Protein AF-A0A6M3LHG1-F1 (afdb_monomer_lite)

Radius of gyration: 14.33 Å; chains: 1; bounding box: 29×29×41 Å

Sequence (76 aa):
MKNSVVRWALKWCSKNNTDYIIYDNCLPKFFLTRKEARKYANKKYGYIKTRIDLRQEPHNWRIPRAIKVKITIQEI

Organism: NCBI:txid1070528

pLDDT: mean 91.11, std 9.47, range [54.38, 98.44]

Secondary structure (DSSP, 8-state):
---EEEEEEEEEEPTTS-EEE-EETTEE-EESSHHHHHHHHHHHHGGGGT-HHHHSTTT---PPEEEEEEEE----

Foldseek 3Di:
DWDKDKWKWWWWQFPVRDIDTDDDPNHRDTHRDQVVRVVVLCVPVVVCVVPVVCCDPPNVGDGTHIDMDMDTDDDD

Structure (mmCIF, N/CA/C/O backbone):
data_AF-A0A6M3LHG1-F1
#
_entry.id   AF-A0A6M3LHG1-F1
#
loop_
_atom_site.group_PDB
_atom_site.id
_atom_site.type_symbol
_atom_site.label_atom_id
_atom_site.label_alt_id
_atom_site.label_comp_id
_atom_site.label_asym_id
_atom_site.label_entity_id
_atom_site.label_seq_id
_atom_site.pdbx_PDB_ins_code
_atom_site.Cartn_x
_atom_site.Cartn_y
_atom_site.Cartn_z
_atom_site.occupancy
_atom_site.B_iso_or_equiv
_atom_site.auth_seq_id
_atom_site.auth_comp_id
_atom_site.auth_asym_id
_atom_site.auth_atom_id
_atom_site.pdbx_PDB_model_num
ATOM 1 N N . MET A 1 1 ? -9.731 10.064 25.341 1.00 54.38 1 MET A N 1
ATOM 2 C CA . MET A 1 1 ? -9.219 8.706 25.020 1.00 54.38 1 MET A CA 1
ATOM 3 C C . MET A 1 1 ? -8.612 8.736 23.622 1.00 54.38 1 MET A C 1
ATOM 5 O O . MET A 1 1 ? -9.282 9.210 22.718 1.00 54.38 1 MET A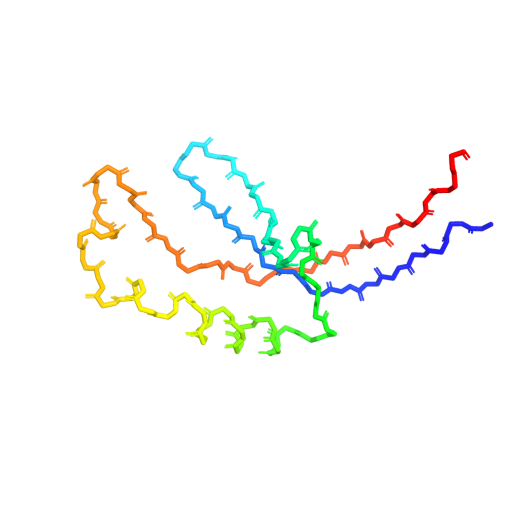 O 1
ATOM 9 N N . LYS A 1 2 ? -7.366 8.278 23.418 1.00 63.66 2 LYS A N 1
ATOM 10 C CA . LYS A 1 2 ? -6.783 8.193 22.064 1.00 63.66 2 LYS A CA 1
ATOM 11 C C . LYS A 1 2 ? -7.515 7.106 21.278 1.00 63.66 2 LYS A C 1
ATOM 13 O O . LYS A 1 2 ? -7.275 5.921 21.509 1.00 63.66 2 LYS A O 1
ATOM 18 N N . ASN A 1 3 ? -8.388 7.500 20.355 1.00 83.25 3 ASN A N 1
ATOM 19 C CA . ASN A 1 3 ? -9.008 6.555 19.435 1.00 83.25 3 ASN A CA 1
ATOM 20 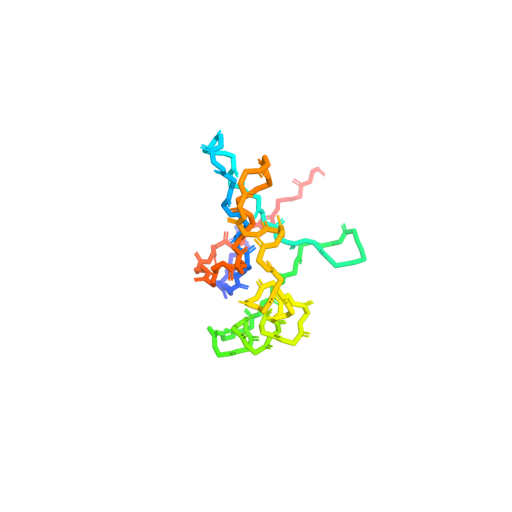C C . ASN A 1 3 ? -7.917 5.974 18.538 1.00 83.25 3 ASN A C 1
ATOM 22 O O . ASN A 1 3 ? -7.272 6.690 17.766 1.00 83.25 3 ASN A O 1
ATOM 26 N N . SER A 1 4 ? -7.678 4.669 18.694 1.00 89.38 4 SER A N 1
ATOM 27 C CA . SER A 1 4 ? -6.698 3.947 17.896 1.00 89.38 4 SER A CA 1
ATOM 28 C C . SER A 1 4 ? -7.355 2.831 17.110 1.00 89.38 4 SER A C 1
ATOM 30 O O . SER A 1 4 ? -8.115 2.040 17.667 1.00 89.38 4 SER A O 1
ATOM 32 N N . VAL A 1 5 ? -7.045 2.754 15.820 1.00 95.19 5 VAL A N 1
ATOM 33 C CA . VAL A 1 5 ? -7.558 1.711 14.931 1.00 95.19 5 VAL A CA 1
ATOM 34 C C . VAL A 1 5 ? -6.409 0.979 14.262 1.00 95.19 5 VAL A C 1
ATOM 36 O O . VAL A 1 5 ? -5.393 1.565 13.887 1.00 95.19 5 VAL A O 1
ATOM 39 N N . VAL A 1 6 ? -6.573 -0.329 14.105 1.00 96.88 6 VAL A N 1
ATOM 40 C CA . VAL A 1 6 ? -5.623 -1.167 13.378 1.00 96.88 6 VAL A CA 1
ATOM 41 C C . VAL A 1 6 ? -6.051 -1.248 11.919 1.00 96.88 6 VAL A C 1
ATOM 43 O O . VAL A 1 6 ? -7.210 -1.542 11.614 1.00 96.88 6 VAL A O 1
ATOM 46 N N . ARG A 1 7 ? -5.110 -0.995 11.013 1.00 97.56 7 ARG A N 1
ATOM 47 C CA . ARG A 1 7 ? -5.309 -1.067 9.562 1.00 97.56 7 ARG A CA 1
ATOM 48 C C . ARG A 1 7 ? -4.105 -1.709 8.886 1.00 97.56 7 ARG A C 1
ATOM 50 O O . ARG A 1 7 ? -3.083 -1.989 9.513 1.00 97.56 7 ARG A O 1
ATOM 57 N N . TRP A 1 8 ? -4.238 -1.955 7.594 1.00 98.12 8 TRP A N 1
ATOM 58 C CA . TRP A 1 8 ? -3.136 -2.326 6.721 1.00 98.12 8 TRP A CA 1
ATOM 59 C C . TRP A 1 8 ? -2.724 -1.131 5.872 1.00 98.12 8 TRP A C 1
ATOM 61 O O . TRP A 1 8 ? -3.572 -0.368 5.427 1.00 98.12 8 TRP A O 1
ATOM 71 N N . ALA A 1 9 ? -1.430 -0.986 5.631 1.00 97.50 9 ALA A N 1
ATOM 72 C CA . ALA A 1 9 ? -0.864 0.023 4.746 1.00 97.50 9 ALA A CA 1
ATOM 73 C C . ALA A 1 9 ? 0.096 -0.639 3.755 1.00 97.50 9 ALA A C 1
ATOM 75 O O . ALA A 1 9 ? 0.437 -1.821 3.882 1.00 97.50 9 ALA A O 1
ATOM 76 N N . LEU A 1 10 ? 0.540 0.130 2.767 1.00 97.19 10 LEU A N 1
ATOM 77 C CA . LEU A 1 10 ? 1.611 -0.273 1.869 1.00 97.19 10 LEU A CA 1
ATOM 78 C C . LEU A 1 10 ? 2.871 0.516 2.185 1.00 97.19 10 LEU A C 1
ATOM 80 O O . LEU A 1 10 ? 2.830 1.741 2.236 1.00 97.19 10 LEU A O 1
ATOM 84 N N . LYS A 1 11 ? 3.972 -0.209 2.377 1.00 95.38 11 LYS A N 1
ATOM 85 C CA . LYS A 1 11 ? 5.305 0.333 2.623 1.00 95.38 11 LYS A CA 1
ATOM 86 C C . LYS A 1 11 ? 6.158 0.193 1.372 1.00 95.38 11 LYS A C 1
ATOM 88 O O . LYS A 1 11 ? 6.333 -0.926 0.879 1.00 95.38 11 LYS A O 1
ATOM 93 N N . TRP A 1 12 ? 6.690 1.301 0.877 1.00 92.62 12 TRP A N 1
ATOM 94 C CA . TRP A 1 12 ? 7.729 1.306 -0.143 1.00 92.62 12 TRP A CA 1
ATOM 95 C C . TRP A 1 12 ? 9.093 1.236 0.537 1.00 92.62 12 TRP A C 1
ATOM 97 O O . TRP A 1 12 ? 9.408 2.094 1.356 1.00 92.62 12 TRP A O 1
ATOM 107 N N . CYS A 1 13 ? 9.885 0.218 0.203 1.00 82.06 13 CYS A N 1
ATOM 108 C CA . CYS A 1 13 ? 11.260 0.102 0.680 1.00 82.06 13 CYS A CA 1
ATOM 109 C C . CYS A 1 13 ? 12.200 0.607 -0.414 1.00 82.06 13 CYS A C 1
ATOM 111 O O . CYS A 1 13 ? 12.204 0.051 -1.515 1.00 82.06 13 CYS A O 1
ATOM 113 N N . SER A 1 14 ? 12.981 1.642 -0.114 1.00 71.88 14 SER A N 1
ATOM 114 C CA . SER A 1 14 ? 14.104 2.075 -0.949 1.00 71.88 14 SER A CA 1
ATOM 115 C C . SER A 1 14 ? 15.419 1.469 -0.442 1.00 71.88 14 SER A C 1
ATOM 117 O O . SER A 1 14 ? 15.537 1.151 0.741 1.00 71.88 14 SER A O 1
ATOM 119 N N . LYS A 1 15 ? 16.421 1.332 -1.325 1.00 67.06 15 LYS A N 1
ATOM 120 C CA . LYS A 1 15 ? 17.774 0.832 -0.994 1.00 67.06 15 LYS A CA 1
ATOM 121 C C . LYS A 1 15 ? 18.443 1.665 0.116 1.00 67.06 15 LYS A C 1
ATOM 123 O O . LYS A 1 15 ? 19.217 1.123 0.892 1.00 67.06 15 LYS A O 1
ATOM 128 N N . ASN A 1 16 ? 18.062 2.936 0.259 1.00 66.25 16 ASN A N 1
ATOM 129 C CA . ASN A 1 16 ? 18.608 3.864 1.260 1.00 66.25 16 ASN A CA 1
ATOM 130 C C . ASN A 1 16 ? 17.910 3.780 2.630 1.00 66.25 16 ASN A C 1
ATOM 132 O O . ASN A 1 16 ? 17.923 4.740 3.395 1.00 66.25 16 ASN A O 1
ATOM 136 N N . ASN A 1 17 ? 17.261 2.652 2.934 1.00 61.44 17 ASN A N 1
ATOM 137 C CA . ASN A 1 17 ? 16.582 2.389 4.207 1.00 61.44 17 ASN A CA 1
ATOM 138 C C . ASN A 1 17 ? 15.457 3.374 4.570 1.00 61.44 17 ASN A C 1
ATOM 140 O O . ASN A 1 17 ? 14.950 3.360 5.691 1.00 61.44 17 ASN A O 1
ATOM 144 N N . THR A 1 18 ? 15.034 4.221 3.630 1.00 70.44 18 THR A N 1
ATOM 145 C CA . THR A 1 18 ? 13.886 5.092 3.838 1.00 70.44 18 THR A CA 1
ATOM 146 C C . THR A 1 18 ? 12.616 4.337 3.483 1.00 70.44 18 THR A C 1
ATOM 148 O O . THR A 1 18 ? 12.382 3.946 2.334 1.00 70.44 18 THR A O 1
ATOM 151 N N . ASP A 1 19 ? 11.825 4.092 4.518 1.00 83.06 19 ASP A N 1
ATOM 152 C CA . ASP A 1 19 ? 10.539 3.429 4.442 1.00 83.06 19 ASP A CA 1
ATOM 153 C C . ASP A 1 19 ? 9.431 4.482 4.364 1.00 83.06 19 ASP A C 1
ATOM 155 O O . ASP A 1 19 ? 9.223 5.246 5.306 1.00 83.06 19 ASP A O 1
ATOM 159 N N . TYR A 1 20 ? 8.681 4.495 3.262 1.00 89.19 20 TYR A N 1
ATOM 160 C CA . TYR A 1 20 ? 7.553 5.413 3.089 1.00 89.19 20 TYR A CA 1
ATOM 161 C C . TYR A 1 20 ? 6.231 4.653 3.038 1.00 89.19 20 TYR A C 1
ATOM 163 O O . TYR A 1 20 ? 6.123 3.600 2.403 1.00 89.19 20 TYR A O 1
ATOM 171 N N . ILE A 1 21 ? 5.198 5.202 3.679 1.00 93.56 21 ILE A N 1
ATOM 172 C CA . ILE A 1 21 ? 3.819 4.741 3.490 1.00 93.56 21 ILE A CA 1
ATOM 173 C C . ILE A 1 21 ? 3.296 5.312 2.171 1.00 93.56 21 ILE A C 1
ATOM 175 O O . ILE A 1 21 ? 3.588 6.450 1.820 1.00 93.56 21 ILE A O 1
ATOM 179 N N . ILE A 1 22 ? 2.523 4.520 1.433 1.00 94.88 22 ILE A N 1
ATOM 180 C CA . ILE A 1 22 ? 1.880 4.966 0.195 1.00 94.88 22 ILE A CA 1
ATOM 181 C C . ILE A 1 22 ? 0.733 5.935 0.485 1.00 94.88 22 ILE A C 1
ATOM 183 O O . ILE A 1 22 ? -0.148 5.650 1.299 1.00 94.88 22 ILE A O 1
ATOM 187 N N . TYR A 1 23 ? 0.711 7.026 -0.276 1.00 94.38 23 TYR A N 1
ATOM 188 C CA . TYR A 1 23 ? -0.372 8.002 -0.311 1.00 94.38 23 TYR A CA 1
ATOM 189 C C . TYR A 1 23 ? -1.198 7.844 -1.594 1.00 94.38 23 TYR A C 1
ATOM 191 O O . TYR A 1 23 ? -0.719 7.360 -2.624 1.00 94.38 23 TYR A O 1
ATOM 199 N N . ASP A 1 24 ? -2.460 8.240 -1.519 1.00 92.25 24 ASP A N 1
ATOM 200 C CA . ASP A 1 24 ? -3.412 8.281 -2.623 1.00 92.25 24 ASP A CA 1
ATOM 201 C C . ASP A 1 24 ? -4.251 9.548 -2.438 1.00 92.25 24 ASP A C 1
ATOM 203 O O . ASP A 1 24 ? -4.849 9.727 -1.379 1.00 92.25 24 ASP A O 1
ATOM 207 N N . ASN A 1 25 ? -4.244 10.449 -3.422 1.00 92.19 25 ASN A N 1
ATOM 208 C CA . ASN A 1 25 ? -4.863 11.779 -3.315 1.00 92.19 25 ASN A CA 1
ATOM 209 C C . ASN A 1 25 ? -4.412 12.552 -2.060 1.00 92.19 25 ASN A C 1
ATOM 211 O O . ASN A 1 25 ? -5.234 13.021 -1.279 1.00 92.19 25 ASN A O 1
ATOM 215 N N . CYS A 1 26 ? -3.095 12.628 -1.842 1.00 91.31 26 CYS A N 1
ATOM 216 C CA . CYS A 1 26 ? -2.470 13.319 -0.704 1.00 91.31 26 CYS A CA 1
ATOM 217 C C . CYS A 1 26 ? -2.847 12.780 0.690 1.00 91.31 26 CYS A C 1
ATOM 219 O O . CYS A 1 26 ? -2.456 13.368 1.694 1.00 91.31 26 CYS A O 1
ATOM 221 N N . LEU A 1 27 ? -3.529 11.633 0.776 1.00 92.62 27 LEU A N 1
ATOM 222 C CA . LEU A 1 27 ? -3.875 10.981 2.038 1.00 92.62 27 LEU A CA 1
ATOM 223 C C . LEU A 1 27 ? -3.188 9.615 2.157 1.00 92.62 27 LEU A C 1
ATOM 225 O O . LEU A 1 27 ? -3.101 8.891 1.160 1.00 92.62 27 LEU A O 1
ATOM 229 N N . PRO A 1 28 ? -2.716 9.213 3.352 1.00 93.19 28 PRO A N 1
ATOM 230 C CA . PRO A 1 28 ? -2.180 7.874 3.551 1.00 93.19 28 PRO A CA 1
ATOM 231 C C . PRO A 1 28 ? -3.232 6.819 3.197 1.00 93.19 28 PRO A C 1
ATOM 233 O O . PRO A 1 28 ? -4.370 6.861 3.674 1.00 93.19 28 PRO A O 1
ATOM 236 N N . LYS A 1 29 ? -2.861 5.844 2.363 1.00 96.00 29 LYS A N 1
ATOM 237 C CA . LYS A 1 29 ? -3.796 4.800 1.947 1.00 96.00 29 LYS A CA 1
ATOM 238 C C . LYS A 1 29 ? -3.804 3.656 2.952 1.00 96.00 29 LYS A C 1
ATOM 240 O O . LYS A 1 29 ? -2.826 2.917 3.085 1.00 96.00 29 LYS A O 1
ATOM 245 N N . PHE A 1 30 ? -4.952 3.465 3.592 1.00 96.94 30 PHE A N 1
ATOM 246 C CA . PHE A 1 30 ? -5.195 2.367 4.519 1.00 96.94 30 PHE A CA 1
ATOM 247 C C . PHE A 1 30 ? -6.224 1.374 3.975 1.00 96.94 30 PHE A C 1
ATOM 249 O O . PHE A 1 30 ? -7.105 1.721 3.192 1.00 96.94 30 PHE A O 1
ATOM 256 N N . PHE A 1 31 ? -6.111 0.128 4.422 1.00 97.56 31 PHE A N 1
ATOM 257 C CA . PHE A 1 31 ? -6.975 -0.988 4.054 1.00 97.56 31 PHE A CA 1
ATOM 258 C C . PHE A 1 31 ? -7.469 -1.695 5.313 1.00 97.56 31 PHE A C 1
ATOM 260 O O . PHE A 1 31 ? -6.787 -1.696 6.346 1.00 97.56 31 PHE A O 1
ATOM 267 N N . LEU A 1 32 ? -8.636 -2.331 5.232 1.00 97.50 32 LEU A N 1
ATOM 268 C CA . LEU A 1 32 ? -9.165 -3.121 6.340 1.00 97.50 32 LEU A CA 1
ATOM 269 C C . LEU A 1 32 ? -8.398 -4.436 6.461 1.00 97.50 32 LEU A C 1
ATOM 271 O O . LEU A 1 32 ? -8.065 -4.866 7.565 1.00 97.50 32 LEU A O 1
ATOM 275 N N . THR A 1 33 ? -8.050 -5.046 5.324 1.00 98.31 33 THR A N 1
ATOM 276 C CA . THR A 1 33 ? -7.398 -6.359 5.297 1.00 98.31 33 THR A CA 1
ATOM 277 C C . THR A 1 33 ? -6.063 -6.363 4.554 1.00 98.31 33 THR A C 1
ATOM 279 O O . THR A 1 33 ? -5.811 -5.595 3.622 1.00 98.31 33 THR A O 1
ATOM 282 N N . ARG A 1 34 ? -5.199 -7.327 4.905 1.00 98.19 34 ARG A N 1
ATOM 283 C CA . ARG A 1 34 ? -3.951 -7.599 4.168 1.00 98.19 34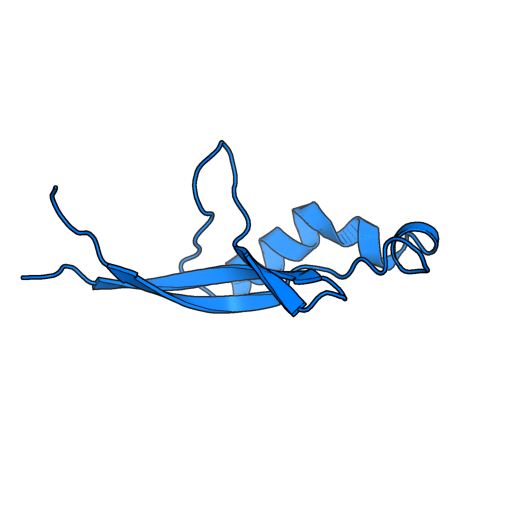 ARG A CA 1
ATOM 284 C C . ARG A 1 34 ? -4.216 -7.927 2.699 1.00 98.19 34 ARG A C 1
ATOM 286 O O . ARG A 1 34 ? -3.409 -7.586 1.833 1.00 98.19 34 ARG A O 1
ATOM 293 N N . LYS A 1 35 ? -5.316 -8.638 2.427 1.00 98.44 35 LYS A N 1
ATOM 294 C CA . LYS A 1 35 ? -5.709 -9.077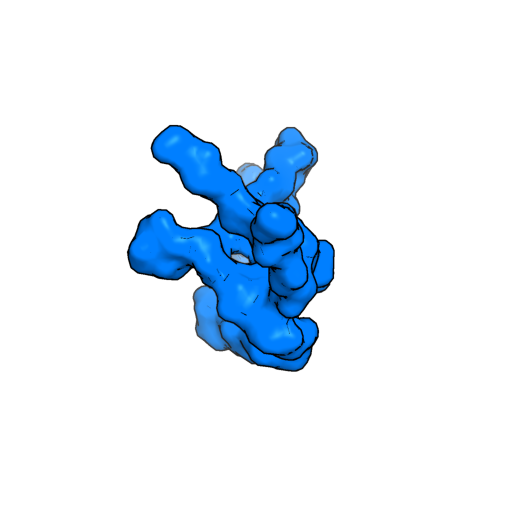 1.083 1.00 98.44 35 LYS A CA 1
ATOM 295 C C . LYS A 1 35 ? -6.013 -7.875 0.194 1.00 98.44 35 LYS A C 1
ATOM 297 O O . LYS A 1 35 ? -5.499 -7.8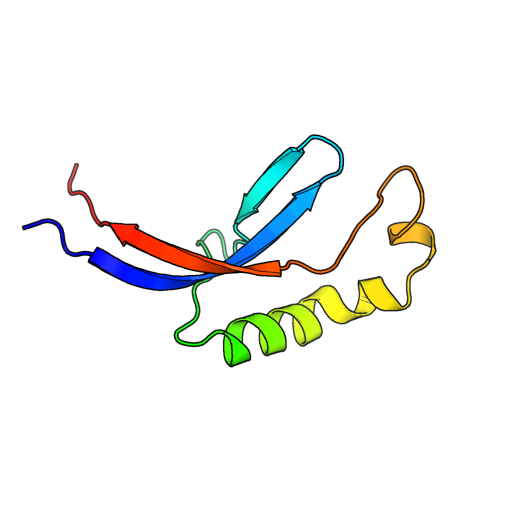19 -0.920 1.00 98.44 35 LYS A O 1
ATOM 302 N N . GLU A 1 36 ? -6.764 -6.899 0.700 1.00 98.38 36 GLU A N 1
ATOM 303 C CA . GLU A 1 36 ? -7.048 -5.640 0.000 1.00 98.38 36 GLU A CA 1
ATOM 304 C C . GLU A 1 36 ? -5.775 -4.855 -0.302 1.00 98.38 36 GLU A C 1
ATOM 306 O O . GLU A 1 36 ? -5.557 -4.483 -1.454 1.00 98.38 36 GLU A O 1
ATOM 311 N N . ALA A 1 37 ? -4.893 -4.692 0.690 1.00 98.00 37 ALA A N 1
ATOM 312 C CA . ALA A 1 37 ? -3.620 -4.002 0.502 1.00 98.00 37 ALA A CA 1
ATOM 313 C C . ALA A 1 37 ? -2.788 -4.654 -0.616 1.00 98.00 37 ALA A C 1
ATOM 315 O O . ALA A 1 37 ? -2.316 -3.980 -1.530 1.00 98.00 37 ALA A O 1
ATOM 316 N N . ARG A 1 38 ? -2.662 -5.989 -0.609 1.00 98.06 38 ARG A N 1
ATOM 317 C CA . ARG A 1 38 ? -1.945 -6.735 -1.661 1.00 98.06 38 ARG A CA 1
ATOM 318 C C . ARG A 1 38 ? -2.634 -6.641 -3.021 1.00 98.06 38 ARG A C 1
ATOM 320 O O . ARG A 1 38 ? -1.946 -6.534 -4.034 1.00 98.06 38 ARG A O 1
ATOM 327 N N . LYS A 1 39 ? -3.969 -6.700 -3.062 1.00 98.25 39 LYS A N 1
ATOM 328 C CA . LYS A 1 39 ? -4.744 -6.553 -4.302 1.00 98.25 39 LYS A CA 1
ATOM 329 C C . LYS A 1 39 ? -4.489 -5.178 -4.915 1.00 98.25 39 LYS A C 1
ATOM 331 O O . LYS A 1 39 ? -4.174 -5.101 -6.098 1.00 98.25 39 LYS A O 1
ATOM 336 N N . TYR A 1 40 ? -4.539 -4.120 -4.109 1.00 97.31 40 TYR A N 1
ATOM 337 C CA . TYR A 1 40 ? -4.225 -2.764 -4.547 1.00 97.31 40 TYR A CA 1
ATOM 338 C C . TYR A 1 40 ? -2.766 -2.629 -4.998 1.00 97.31 40 TYR A C 1
ATOM 340 O O . TYR A 1 40 ? -2.521 -2.103 -6.079 1.00 97.31 40 TYR A O 1
ATOM 348 N N . ALA A 1 41 ? -1.805 -3.161 -4.234 1.00 96.81 41 ALA A N 1
ATOM 349 C CA . ALA A 1 41 ? -0.388 -3.119 -4.598 1.00 96.81 41 ALA A CA 1
ATOM 350 C C . ALA A 1 41 ? -0.123 -3.774 -5.960 1.00 96.81 41 ALA A C 1
ATOM 352 O O . ALA A 1 41 ? 0.573 -3.204 -6.792 1.00 96.81 41 ALA A O 1
ATOM 353 N N . ASN A 1 42 ? -0.718 -4.944 -6.213 1.00 97.19 42 ASN A N 1
ATOM 354 C CA . ASN A 1 42 ? -0.606 -5.612 -7.507 1.00 97.19 42 ASN A CA 1
ATOM 355 C C . ASN A 1 42 ? -1.337 -4.849 -8.618 1.00 97.19 42 ASN A C 1
ATOM 357 O O . ASN A 1 42 ? -0.814 -4.769 -9.721 1.00 97.19 42 ASN A O 1
ATOM 361 N N . LYS A 1 43 ? -2.516 -4.274 -8.347 1.00 97.44 43 LYS A N 1
ATOM 362 C CA . LYS A 1 43 ? -3.261 -3.498 -9.347 1.00 97.44 43 LYS A CA 1
ATOM 363 C C . LYS A 1 43 ? -2.500 -2.234 -9.765 1.00 97.44 43 LYS A C 1
ATOM 365 O O . LYS A 1 43 ? -2.412 -1.956 -10.951 1.00 97.44 43 LYS A O 1
ATOM 370 N N . LYS A 1 44 ? -1.963 -1.478 -8.801 1.00 96.50 44 LYS A N 1
ATOM 371 C CA . LYS A 1 44 ? -1.327 -0.172 -9.042 1.00 96.50 44 LYS A CA 1
ATOM 372 C C . LYS A 1 44 ? 0.146 -0.288 -9.430 1.00 96.50 44 LYS A C 1
ATOM 374 O O . LYS A 1 44 ? 0.586 0.420 -10.320 1.00 96.50 44 LYS A O 1
ATOM 379 N N . TYR A 1 45 ? 0.895 -1.190 -8.796 1.00 95.75 45 TYR A N 1
ATOM 380 C CA . TYR A 1 45 ? 2.353 -1.308 -8.949 1.00 95.75 45 TYR A CA 1
ATOM 381 C C . TYR A 1 45 ? 2.797 -2.643 -9.563 1.00 95.75 45 TYR A C 1
ATOM 383 O O . TYR A 1 45 ? 3.991 -2.920 -9.656 1.00 95.75 45 TYR A O 1
ATOM 391 N N . GLY A 1 46 ? 1.858 -3.496 -9.987 1.00 96.31 46 GLY A N 1
ATOM 392 C CA . GLY A 1 46 ? 2.154 -4.821 -10.543 1.00 96.31 46 GLY A CA 1
ATOM 393 C C . GLY A 1 46 ? 3.075 -4.792 -11.759 1.00 96.31 46 GLY A C 1
ATOM 394 O O . GLY A 1 46 ? 3.886 -5.704 -11.910 1.00 96.31 46 GLY A O 1
ATOM 395 N N . TYR A 1 47 ? 3.010 -3.722 -12.557 1.00 96.06 47 TYR A N 1
ATOM 396 C CA . TYR A 1 47 ? 3.850 -3.507 -13.739 1.00 96.06 47 TYR A CA 1
ATOM 397 C C . TYR A 1 47 ? 5.355 -3.519 -13.425 1.00 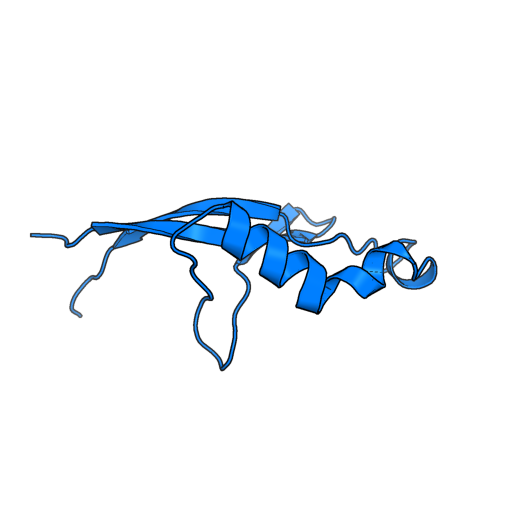96.06 47 TYR A C 1
ATOM 399 O O . TYR A 1 47 ? 6.163 -3.859 -14.282 1.00 96.06 47 TYR A O 1
ATOM 407 N N . ILE A 1 48 ? 5.754 -3.224 -12.182 1.00 95.25 48 ILE A N 1
ATOM 408 C CA . ILE A 1 48 ? 7.163 -3.257 -11.766 1.00 95.25 48 ILE A CA 1
ATOM 409 C C . ILE A 1 48 ? 7.742 -4.670 -11.902 1.00 95.25 48 ILE A C 1
ATOM 411 O O . ILE A 1 48 ? 8.928 -4.819 -12.164 1.00 95.25 48 ILE A O 1
ATOM 415 N N . LYS A 1 49 ? 6.926 -5.729 -11.767 1.00 93.81 49 LYS A N 1
ATOM 416 C CA . LYS A 1 49 ? 7.400 -7.120 -11.895 1.00 93.81 49 LYS A CA 1
ATOM 417 C C . LYS A 1 49 ? 8.035 -7.400 -13.252 1.00 93.81 49 LYS A C 1
ATOM 419 O O . LYS A 1 49 ? 9.018 -8.138 -13.291 1.00 93.81 49 LYS A O 1
ATOM 424 N N . THR A 1 50 ? 7.469 -6.831 -14.312 1.00 96.25 50 THR A N 1
ATOM 425 C CA . THR A 1 50 ? 7.864 -7.078 -15.703 1.00 96.25 50 THR A CA 1
ATOM 426 C C . THR A 1 50 ? 8.816 -6.014 -16.250 1.00 96.25 50 THR A C 1
ATOM 428 O O . THR A 1 50 ? 9.432 -6.230 -17.285 1.00 96.25 50 THR A O 1
ATOM 431 N N . ARG A 1 51 ? 8.984 -4.885 -15.551 1.00 95.12 51 ARG A N 1
ATOM 432 C CA . ARG A 1 51 ? 9.883 -3.785 -15.931 1.00 95.12 51 ARG A CA 1
ATOM 433 C C . ARG A 1 51 ? 11.278 -3.972 -15.342 1.00 95.12 51 ARG A C 1
ATOM 435 O O . ARG A 1 51 ? 11.546 -3.569 -14.209 1.00 95.12 51 ARG A O 1
ATOM 442 N N . ILE A 1 52 ? 12.151 -4.637 -16.101 1.00 94.38 52 ILE A N 1
ATOM 443 C CA . ILE A 1 52 ? 13.525 -4.945 -15.679 1.00 94.38 52 ILE A CA 1
ATOM 444 C C . ILE A 1 52 ? 14.347 -3.679 -15.402 1.00 94.38 52 ILE A C 1
ATOM 446 O O . ILE A 1 52 ? 15.061 -3.632 -14.405 1.00 94.38 52 ILE A O 1
ATOM 450 N N . ASP A 1 53 ? 14.143 -2.637 -16.206 1.00 95.06 53 ASP A N 1
ATOM 451 C CA . ASP A 1 53 ? 14.758 -1.315 -16.084 1.00 95.06 53 ASP A CA 1
ATOM 452 C C . ASP A 1 53 ? 14.461 -0.664 -14.726 1.00 95.06 53 ASP A C 1
ATOM 454 O O . ASP A 1 53 ? 15.356 -0.156 -14.059 1.00 95.06 53 ASP A O 1
ATOM 458 N N . LEU A 1 54 ? 13.220 -0.773 -14.242 1.00 92.62 54 LEU A N 1
ATOM 459 C CA . LEU A 1 54 ? 12.846 -0.260 -12.920 1.00 92.62 54 LEU A CA 1
ATOM 460 C C . LEU A 1 54 ? 13.416 -1.109 -11.779 1.00 92.62 54 LEU A C 1
ATOM 462 O O . LEU A 1 54 ? 13.588 -0.623 -10.662 1.00 92.62 54 LEU A O 1
ATOM 466 N N . ARG A 1 55 ? 13.667 -2.398 -12.023 1.00 91.69 55 ARG A N 1
ATOM 467 C CA . ARG A 1 55 ? 14.138 -3.344 -11.004 1.00 91.69 55 ARG A CA 1
ATOM 468 C C . ARG A 1 55 ? 15.655 -3.343 -10.831 1.00 91.69 55 ARG A C 1
ATOM 470 O O . ARG A 1 55 ? 16.098 -3.842 -9.790 1.00 91.69 55 ARG A O 1
ATOM 477 N N . GLN A 1 56 ? 16.401 -2.846 -11.810 1.00 91.38 56 GLN A N 1
ATOM 478 C CA . GLN A 1 56 ? 17.859 -2.734 -11.803 1.00 91.38 56 GLN A CA 1
ATOM 479 C C . GLN A 1 56 ? 18.320 -1.376 -11.254 1.00 91.38 56 GLN A C 1
ATOM 481 O O . GLN A 1 56 ? 17.505 -0.506 -10.931 1.00 91.38 56 GLN A O 1
ATOM 486 N N . GLU A 1 57 ? 19.632 -1.216 -11.084 1.00 87.81 57 GLU A N 1
ATOM 487 C CA . GLU A 1 57 ? 20.220 0.082 -10.754 1.00 87.81 57 GLU A CA 1
ATOM 488 C C . GLU A 1 57 ? 19.928 1.111 -11.860 1.00 87.81 57 GLU A C 1
ATOM 490 O O . GLU A 1 57 ? 19.875 0.740 -13.031 1.00 87.81 57 GLU A O 1
ATOM 495 N N . PRO A 1 58 ? 19.704 2.392 -11.508 1.00 87.94 58 PRO A N 1
ATOM 496 C CA . PRO A 1 58 ? 19.815 2.986 -10.168 1.00 87.94 58 PRO A CA 1
ATOM 497 C C . PRO A 1 58 ? 18.552 2.830 -9.300 1.00 87.94 58 PRO A C 1
ATOM 499 O O . PRO A 1 58 ? 18.603 3.032 -8.087 1.00 87.94 58 PRO A O 1
ATOM 502 N N . HIS A 1 59 ? 17.414 2.458 -9.891 1.00 88.19 59 HIS A N 1
ATOM 503 C CA . HIS A 1 59 ? 16.107 2.531 -9.234 1.00 88.19 59 HIS A CA 1
ATOM 504 C C . HIS A 1 59 ? 15.890 1.449 -8.172 1.00 88.19 59 HIS A C 1
ATOM 506 O O . HIS A 1 59 ? 15.444 1.747 -7.065 1.00 88.19 59 HIS A O 1
ATOM 512 N N . ASN A 1 60 ? 16.188 0.188 -8.497 1.00 89.12 60 ASN A N 1
ATOM 513 C CA . ASN A 1 60 ? 15.956 -0.975 -7.634 1.00 89.12 60 ASN A CA 1
ATOM 514 C C . ASN A 1 60 ? 14.516 -1.098 -7.106 1.00 89.12 60 ASN A C 1
ATOM 516 O O . ASN A 1 60 ? 14.281 -1.623 -6.014 1.00 89.12 60 ASN A O 1
ATOM 520 N N . TRP A 1 61 ? 13.526 -0.634 -7.865 1.00 91.06 61 TRP A N 1
ATOM 521 C CA . TRP A 1 61 ? 12.145 -0.617 -7.410 1.00 91.06 61 TRP A CA 1
ATOM 522 C C . TRP A 1 61 ? 11.609 -2.025 -7.180 1.00 91.06 61 TRP A C 1
ATOM 524 O O . TRP A 1 61 ? 11.911 -2.993 -7.890 1.00 91.06 61 TRP A O 1
ATOM 534 N N . ARG A 1 62 ? 10.781 -2.135 -6.145 1.00 91.62 62 ARG A N 1
ATOM 535 C CA . ARG A 1 62 ? 10.063 -3.347 -5.764 1.00 91.62 62 ARG A CA 1
ATOM 536 C C . ARG A 1 62 ? 8.632 -2.963 -5.430 1.00 91.62 62 ARG A C 1
ATOM 538 O O . ARG A 1 62 ? 8.348 -1.833 -5.049 1.00 91.62 62 ARG A O 1
ATOM 545 N N . ILE A 1 63 ? 7.725 -3.924 -5.563 1.00 94.00 63 ILE A N 1
ATOM 546 C CA . ILE A 1 63 ? 6.326 -3.698 -5.201 1.00 94.00 63 ILE A CA 1
ATOM 547 C C . ILE A 1 63 ? 6.224 -3.412 -3.697 1.00 94.00 63 ILE A C 1
ATOM 549 O O . ILE A 1 63 ? 6.830 -4.142 -2.904 1.00 94.00 63 ILE A O 1
ATOM 553 N N . PRO A 1 64 ? 5.413 -2.416 -3.293 1.00 95.19 64 PRO A N 1
ATOM 554 C CA . PRO A 1 64 ? 5.169 -2.118 -1.891 1.00 95.19 64 PRO A CA 1
ATOM 555 C C . PRO A 1 64 ? 4.694 -3.320 -1.083 1.00 95.19 64 PRO A C 1
ATOM 557 O O . PRO A 1 64 ? 3.831 -4.097 -1.506 1.00 95.19 64 PRO A O 1
ATOM 560 N N . ARG A 1 65 ? 5.224 -3.448 0.131 1.00 95.56 65 ARG A N 1
ATOM 561 C CA . ARG A 1 65 ? 4.876 -4.527 1.055 1.00 95.56 65 ARG A CA 1
ATOM 562 C C . ARG A 1 65 ? 3.678 -4.122 1.902 1.00 95.56 65 ARG A C 1
ATOM 564 O O . ARG A 1 65 ? 3.645 -3.033 2.464 1.00 95.56 65 ARG A O 1
ATOM 571 N N . ALA A 1 66 ? 2.715 -5.028 2.042 1.00 97.56 66 ALA A N 1
ATOM 572 C CA . ALA A 1 66 ? 1.615 -4.850 2.982 1.00 97.56 66 ALA A CA 1
ATOM 573 C C . ALA A 1 66 ? 2.115 -4.997 4.426 1.00 97.56 66 ALA A C 1
ATOM 575 O O . ALA A 1 66 ? 2.656 -6.049 4.781 1.00 97.56 66 ALA A O 1
ATOM 576 N N . ILE A 1 67 ? 1.896 -3.966 5.239 1.00 96.75 67 ILE A N 1
ATOM 577 C CA . ILE A 1 67 ? 2.264 -3.905 6.659 1.00 96.75 67 ILE A CA 1
ATOM 578 C C . ILE A 1 67 ? 1.031 -3.616 7.521 1.00 96.75 67 ILE A C 1
ATOM 580 O O . ILE A 1 67 ? 0.086 -2.974 7.062 1.00 96.75 67 ILE A O 1
ATOM 584 N N . LYS A 1 68 ? 1.034 -4.098 8.766 1.00 97.56 68 LYS A N 1
ATOM 585 C CA . LYS A 1 68 ? -0.002 -3.800 9.763 1.00 97.56 68 LYS A CA 1
ATOM 586 C C . LYS A 1 68 ? 0.406 -2.536 10.518 1.00 97.56 68 LYS A C 1
ATOM 588 O O . LYS A 1 68 ? 1.547 -2.444 10.958 1.00 97.56 68 LYS A O 1
ATOM 593 N N . VAL A 1 69 ? -0.507 -1.581 10.658 1.00 96.06 69 VAL A N 1
ATOM 594 C CA . VAL A 1 69 ? -0.255 -0.282 11.296 1.00 96.06 69 VAL A CA 1
ATOM 595 C C . VAL A 1 69 ? -1.314 0.017 12.354 1.00 96.06 69 VAL A C 1
ATOM 597 O O . VAL A 1 69 ? -2.471 -0.391 12.223 1.00 96.06 69 VAL A O 1
ATOM 600 N N . LYS A 1 70 ? -0.911 0.735 13.405 1.00 96.19 70 LYS A N 1
ATOM 601 C CA . LYS A 1 70 ? -1.803 1.311 14.416 1.00 96.19 70 LYS A CA 1
ATOM 602 C C . LYS A 1 70 ? -1.903 2.810 14.148 1.00 96.19 70 LYS A C 1
ATOM 604 O O . LYS A 1 70 ? -0.889 3.495 14.173 1.00 96.19 70 LYS A O 1
ATOM 609 N N . ILE A 1 71 ? -3.106 3.294 13.874 1.00 93.75 71 ILE A N 1
ATOM 610 C CA . ILE A 1 71 ? -3.387 4.709 13.614 1.00 93.75 71 ILE A CA 1
ATOM 611 C C . ILE A 1 71 ? -3.912 5.316 14.909 1.00 93.75 71 ILE A C 1
ATOM 613 O O . ILE A 1 71 ? -4.777 4.713 15.540 1.00 93.75 71 ILE A O 1
ATOM 617 N N . THR A 1 72 ? -3.408 6.484 15.293 1.00 93.62 72 THR A N 1
ATOM 618 C CA . THR A 1 72 ? -3.880 7.256 16.447 1.00 93.62 72 THR A CA 1
ATOM 619 C C . THR A 1 72 ? -4.254 8.654 15.991 1.00 93.62 72 THR A C 1
ATOM 621 O O . THR A 1 72 ? -3.444 9.307 15.339 1.00 93.62 72 THR A O 1
ATOM 624 N N . ILE A 1 73 ? -5.456 9.107 16.338 1.00 89.75 73 ILE A N 1
ATOM 625 C CA . ILE A 1 73 ? -5.887 10.487 16.094 1.00 89.75 73 ILE A CA 1
ATOM 626 C C . ILE A 1 73 ? -5.513 11.319 17.323 1.00 89.75 73 ILE A C 1
ATOM 628 O O . ILE A 1 73 ? -5.744 10.886 18.456 1.00 89.75 73 ILE A O 1
ATOM 632 N N . GLN A 1 74 ? -4.906 12.479 17.092 1.00 89.50 74 GLN A N 1
ATOM 633 C CA . GLN A 1 74 ? -4.578 13.461 18.117 1.00 89.50 74 GLN A CA 1
ATOM 634 C C . GLN A 1 74 ? -5.176 14.800 17.691 1.00 89.50 74 GLN A C 1
ATOM 636 O O . GLN A 1 74 ? -4.931 15.248 16.574 1.00 89.50 74 GLN A O 1
ATOM 641 N N . GLU A 1 75 ? -5.988 15.383 18.564 1.00 85.12 75 GLU A N 1
ATOM 642 C CA . GLU A 1 75 ? -6.469 16.756 18.414 1.00 85.12 75 GLU A CA 1
ATOM 643 C C . GLU A 1 75 ? -5.310 17.710 18.727 1.00 85.12 75 GLU A C 1
ATOM 645 O O . GLU A 1 75 ? -4.487 17.417 19.605 1.00 85.12 75 GLU A O 1
ATOM 650 N N . ILE A 1 76 ? -5.214 18.782 17.941 1.00 76.81 76 ILE A N 1
ATOM 651 C CA . ILE A 1 76 ? -4.221 19.853 18.083 1.00 76.81 76 ILE A CA 1
ATOM 652 C C . ILE A 1 76 ? -4.899 21.021 18.784 1.00 76.81 76 ILE A C 1
ATOM 654 O O . ILE A 1 76 ? -6.037 21.339 18.372 1.00 76.81 76 ILE A O 1
#